Protein AF-A0A0F9UDY0-F1 (afdb_monomer)

Mean p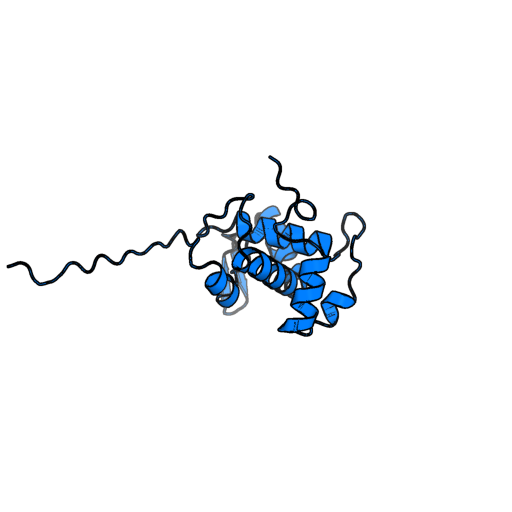redicted aligned error: 10.28 Å

Structure (mmCIF, N/CA/C/O backbone):
data_AF-A0A0F9UDY0-F1
#
_entry.id   AF-A0A0F9UDY0-F1
#
loop_
_atom_site.group_PDB
_atom_site.id
_atom_site.type_symbol
_atom_site.label_atom_id
_atom_site.label_alt_id
_atom_site.label_comp_id
_atom_site.label_asym_id
_atom_site.label_entity_id
_atom_site.label_seq_id
_atom_site.pdbx_PDB_ins_code
_atom_site.Cartn_x
_atom_site.Cartn_y
_atom_site.Cartn_z
_atom_site.occupancy
_atom_site.B_iso_or_equiv
_atom_site.auth_seq_id
_atom_site.auth_comp_id
_atom_site.auth_asym_id
_atom_site.auth_atom_id
_atom_site.pdbx_PDB_model_num
ATOM 1 N N . MET A 1 1 ? 17.383 -2.249 8.274 1.00 51.78 1 MET A N 1
ATOM 2 C CA . MET A 1 1 ? 16.994 -1.155 7.350 1.00 51.78 1 MET A CA 1
ATOM 3 C C . MET A 1 1 ? 18.142 -0.969 6.353 1.00 51.78 1 MET A C 1
ATOM 5 O O . MET A 1 1 ? 19.262 -1.253 6.749 1.00 51.78 1 MET A O 1
ATOM 9 N N . SER A 1 2 ? 17.943 -0.574 5.095 1.00 43.75 2 SER A N 1
ATOM 10 C CA . SER A 1 2 ? 16.796 0.150 4.528 1.00 43.75 2 SER A CA 1
ATOM 11 C C . SER A 1 2 ? 16.151 -0.486 3.294 1.00 43.75 2 SER A C 1
ATOM 13 O O . SER A 1 2 ? 16.818 -0.895 2.352 1.00 43.75 2 SER A O 1
ATOM 15 N N . LEU A 1 3 ? 14.818 -0.462 3.294 1.00 48.56 3 LEU A N 1
ATOM 16 C CA . LEU A 1 3 ? 14.020 -0.343 2.079 1.00 48.56 3 LEU A CA 1
ATOM 17 C C . LEU A 1 3 ? 14.235 1.061 1.496 1.00 48.56 3 LEU A C 1
ATOM 19 O O . LEU A 1 3 ? 14.181 2.015 2.267 1.00 48.56 3 LEU A O 1
ATOM 23 N N . ILE A 1 4 ? 14.465 1.187 0.184 1.00 65.56 4 ILE A N 1
ATOM 24 C CA . ILE A 1 4 ? 14.360 2.458 -0.557 1.00 65.56 4 ILE A CA 1
ATOM 25 C C . ILE A 1 4 ? 13.848 2.195 -1.985 1.00 65.56 4 ILE A C 1
ATOM 27 O O . ILE A 1 4 ? 14.605 2.313 -2.945 1.00 65.56 4 ILE A O 1
ATOM 31 N N . VAL A 1 5 ? 12.556 1.889 -2.149 1.00 59.91 5 VAL A N 1
ATOM 32 C CA . VAL A 1 5 ? 11.869 2.058 -3.446 1.00 59.91 5 VAL A CA 1
ATOM 33 C C . VAL A 1 5 ? 10.745 3.095 -3.272 1.00 59.91 5 VAL A C 1
ATOM 35 O O . VAL A 1 5 ? 9.632 2.813 -2.839 1.00 59.91 5 VAL A O 1
ATOM 38 N N . GLY A 1 6 ? 11.096 4.367 -3.507 1.00 57.72 6 GLY A N 1
ATOM 39 C CA . GLY A 1 6 ? 10.156 5.495 -3.604 1.00 57.72 6 GLY A CA 1
ATOM 40 C C . GLY A 1 6 ? 9.680 6.280 -2.355 1.00 57.72 6 GLY A C 1
ATOM 41 O O . GLY A 1 6 ? 8.815 7.132 -2.517 1.00 57.72 6 GLY A O 1
ATOM 42 N N . GLN A 1 7 ? 10.136 6.171 -1.101 1.00 61.53 7 GLN A N 1
ATOM 43 C CA . GLN A 1 7 ? 11.389 5.645 -0.539 1.00 61.53 7 GLN A CA 1
ATOM 44 C C . GLN A 1 7 ? 11.181 4.723 0.681 1.00 61.53 7 GLN A C 1
ATOM 46 O O . GLN A 1 7 ? 12.154 4.260 1.255 1.00 61.53 7 GLN A O 1
ATOM 51 N N . ASN A 1 8 ? 9.942 4.440 1.085 1.00 75.06 8 ASN A N 1
ATOM 52 C CA . ASN A 1 8 ? 9.608 3.377 2.044 1.00 75.06 8 ASN A CA 1
ATOM 53 C C . ASN A 1 8 ? 8.412 2.599 1.486 1.00 75.06 8 ASN A C 1
ATOM 55 O O . ASN A 1 8 ? 7.323 2.609 2.049 1.00 75.06 8 ASN A O 1
ATOM 59 N N . SER A 1 9 ? 8.610 2.036 0.298 1.00 84.88 9 SER A N 1
ATOM 60 C CA . SER A 1 9 ? 7.625 1.253 -0.438 1.00 84.88 9 SER A CA 1
ATOM 61 C C . SER A 1 9 ? 8.348 0.257 -1.362 1.00 84.88 9 SER A C 1
ATOM 63 O O . SER A 1 9 ? 9.578 0.302 -1.444 1.00 84.88 9 SER A O 1
ATOM 65 N N . TRP A 1 10 ? 7.612 -0.643 -2.017 1.00 88.50 10 TRP A N 1
ATOM 66 C CA . TRP A 1 10 ? 8.107 -1.589 -3.025 1.00 88.50 10 TRP A CA 1
ATOM 67 C C . TRP A 1 10 ? 8.087 -1.040 -4.465 1.00 88.50 10 TRP A C 1
ATOM 69 O O . TRP A 1 10 ? 8.706 -1.649 -5.331 1.00 88.50 10 TRP A O 1
ATOM 79 N N . CYS A 1 11 ? 7.416 0.087 -4.741 1.00 89.94 11 CYS A N 1
ATOM 80 C CA . CYS A 1 11 ? 7.304 0.662 -6.089 1.00 89.94 11 CYS A CA 1
ATOM 81 C C . CYS A 1 11 ? 7.569 2.178 -6.130 1.00 89.94 11 CYS A C 1
ATOM 83 O O . CYS A 1 11 ? 7.555 2.890 -5.125 1.00 89.94 11 CYS A O 1
ATOM 85 N N . THR A 1 12 ? 7.820 2.703 -7.320 1.00 90.38 12 THR A N 1
ATOM 86 C CA . THR A 1 12 ? 7.933 4.138 -7.587 1.00 90.38 12 THR A CA 1
ATOM 87 C C . THR A 1 12 ? 6.577 4.749 -7.952 1.00 90.38 12 THR A C 1
ATOM 89 O O . THR A 1 12 ? 5.623 4.049 -8.291 1.00 90.38 12 THR A O 1
ATOM 92 N N . ILE A 1 13 ? 6.496 6.085 -7.922 1.00 90.81 13 ILE A N 1
ATOM 93 C CA . ILE A 1 13 ? 5.317 6.819 -8.415 1.00 90.81 13 ILE A CA 1
ATOM 94 C C . ILE A 1 13 ? 5.115 6.572 -9.917 1.00 90.81 13 ILE A C 1
ATOM 96 O O . ILE A 1 13 ? 3.980 6.468 -10.357 1.00 90.81 13 ILE A O 1
ATOM 100 N N . LEU A 1 14 ? 6.198 6.434 -10.694 1.00 91.06 14 LEU A N 1
ATOM 101 C CA . LEU A 1 14 ? 6.112 6.176 -12.133 1.00 91.06 14 LEU A CA 1
ATOM 102 C C . LEU A 1 14 ? 5.474 4.811 -12.424 1.00 91.06 14 LEU A C 1
ATOM 104 O O . LEU A 1 14 ? 4.584 4.730 -13.259 1.00 91.06 14 LEU A O 1
ATOM 108 N N . GLU A 1 15 ? 5.874 3.761 -11.703 1.00 91.69 15 GLU A N 1
ATOM 109 C CA . GLU A 1 15 ? 5.270 2.426 -11.839 1.00 91.69 15 GLU A CA 1
ATOM 110 C C . GLU A 1 15 ? 3.791 2.423 -11.419 1.00 91.69 15 GLU A C 1
ATOM 112 O O . GLU A 1 15 ? 2.967 1.809 -12.095 1.00 91.69 15 GLU A O 1
ATOM 117 N N . ALA A 1 16 ? 3.439 3.158 -10.356 1.00 89.62 16 ALA A N 1
ATOM 118 C CA . ALA A 1 16 ? 2.050 3.344 -9.936 1.00 89.62 16 ALA A CA 1
ATOM 119 C C . ALA A 1 16 ? 1.214 4.091 -10.992 1.00 89.62 16 ALA A C 1
ATOM 121 O O . ALA A 1 16 ? 0.121 3.647 -11.336 1.00 89.62 16 ALA A O 1
ATOM 122 N N . ASP A 1 17 ? 1.743 5.186 -11.547 1.00 90.50 17 ASP A N 1
ATOM 123 C CA . ASP A 1 17 ? 1.097 5.970 -12.605 1.00 90.50 17 ASP A CA 1
ATOM 124 C C . ASP A 1 17 ? 0.899 5.135 -13.880 1.00 90.50 17 ASP A C 1
ATOM 126 O O . ASP A 1 17 ? -0.187 5.162 -14.460 1.00 90.50 17 ASP A O 1
ATOM 130 N N . THR A 1 18 ? 1.894 4.341 -14.293 1.00 91.00 18 THR A N 1
ATOM 131 C CA . THR A 1 18 ? 1.772 3.420 -15.435 1.00 91.00 18 THR A CA 1
ATOM 132 C C . THR A 1 18 ? 0.698 2.361 -15.186 1.00 91.00 18 THR A C 1
ATOM 134 O O . THR A 1 18 ? -0.218 2.226 -15.995 1.00 91.00 18 THR A O 1
ATOM 137 N N . TYR A 1 19 ? 0.747 1.658 -14.048 1.00 91.19 19 TYR A N 1
ATOM 138 C CA . TYR A 1 19 ? -0.236 0.624 -13.710 1.00 91.19 19 TYR A CA 1
ATOM 139 C C . TYR A 1 19 ? -1.669 1.173 -13.676 1.00 91.19 19 TYR A C 1
ATOM 141 O O . TYR A 1 19 ? -2.570 0.604 -14.291 1.00 91.19 19 TYR A O 1
ATOM 149 N N . LEU A 1 20 ? -1.883 2.305 -12.999 1.00 89.12 20 LEU A N 1
ATOM 150 C CA . LEU A 1 20 ? -3.212 2.901 -12.849 1.00 89.12 20 LEU A CA 1
ATOM 151 C C . LEU A 1 20 ? -3.745 3.507 -14.152 1.00 89.12 20 LEU A C 1
ATOM 153 O O . LEU A 1 20 ? -4.960 3.519 -14.338 1.00 89.12 20 LEU A O 1
ATOM 157 N N . THR A 1 21 ? -2.870 3.929 -15.072 1.00 87.56 21 THR A N 1
ATOM 158 C CA . THR A 1 21 ? -3.268 4.318 -16.438 1.00 87.56 21 THR A CA 1
ATOM 159 C C . THR A 1 21 ? -3.710 3.099 -17.253 1.00 87.56 21 THR A C 1
ATOM 161 O O . THR A 1 21 ? -4.717 3.157 -17.945 1.00 87.56 21 THR A O 1
ATOM 164 N N . GLU A 1 22 ? -2.97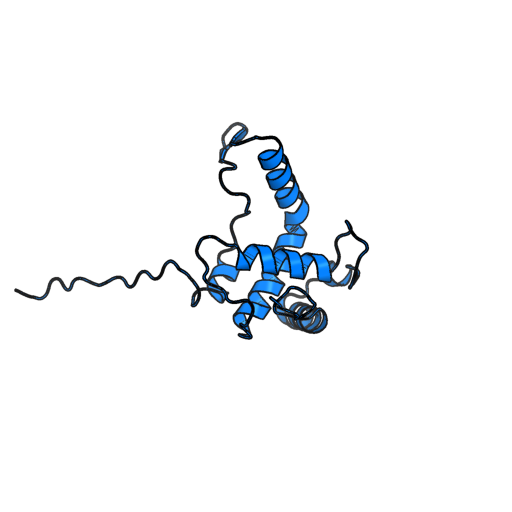0 1.988 -17.183 1.00 84.62 22 GLU A N 1
ATOM 165 C CA . GLU A 1 22 ? -3.177 0.825 -18.061 1.00 84.62 22 GLU A CA 1
ATOM 166 C C . GLU A 1 22 ? -4.227 -0.187 -17.573 1.00 84.62 22 GLU A C 1
ATOM 168 O O . GLU A 1 22 ? -4.652 -1.039 -18.360 1.00 84.62 22 GLU A O 1
ATOM 173 N N . LYS A 1 23 ? -4.575 -0.184 -16.277 1.00 78.62 23 LYS A N 1
ATOM 174 C CA . LYS A 1 23 ? -5.387 -1.250 -15.651 1.00 78.62 23 LYS A CA 1
ATOM 175 C C . LYS A 1 23 ? -6.687 -0.796 -15.001 1.00 78.62 23 LYS A C 1
ATOM 177 O O . LYS A 1 23 ? -7.621 -1.592 -14.980 1.00 78.62 23 LYS A O 1
ATOM 182 N N . ILE A 1 24 ? -6.732 0.417 -14.445 1.00 76.06 24 ILE A N 1
ATOM 183 C CA . ILE A 1 24 ? -7.854 0.878 -13.604 1.00 76.06 24 ILE A CA 1
ATOM 184 C C . ILE A 1 24 ? -8.484 2.179 -14.124 1.00 76.06 24 ILE A C 1
ATOM 186 O O . ILE A 1 24 ? -9.656 2.417 -13.863 1.00 76.06 24 ILE A O 1
ATOM 190 N N . GLU A 1 25 ? -7.736 3.006 -14.864 1.00 77.62 25 GLU A N 1
ATOM 191 C CA . GLU A 1 25 ? -8.169 4.341 -15.316 1.00 77.62 25 GLU A CA 1
ATOM 192 C C . GLU A 1 25 ? -8.579 5.250 -14.134 1.00 77.62 25 GLU A C 1
ATOM 194 O O . GLU A 1 25 ? -9.554 5.996 -14.177 1.00 77.62 25 GLU A O 1
ATOM 199 N N . ALA A 1 26 ? -7.815 5.184 -13.035 1.00 77.31 26 ALA A N 1
ATOM 200 C CA . ALA A 1 26 ? -8.134 5.851 -11.772 1.00 77.31 26 ALA A CA 1
ATOM 201 C C . ALA A 1 26 ? -7.924 7.384 -11.822 1.00 77.31 26 ALA A C 1
ATOM 203 O O . ALA A 1 26 ? -6.961 7.900 -11.259 1.00 77.31 26 ALA A O 1
ATOM 204 N N . GLU A 1 27 ? -8.828 8.135 -12.461 1.00 78.94 27 GLU A N 1
ATOM 205 C CA . GLU A 1 27 ? -8.722 9.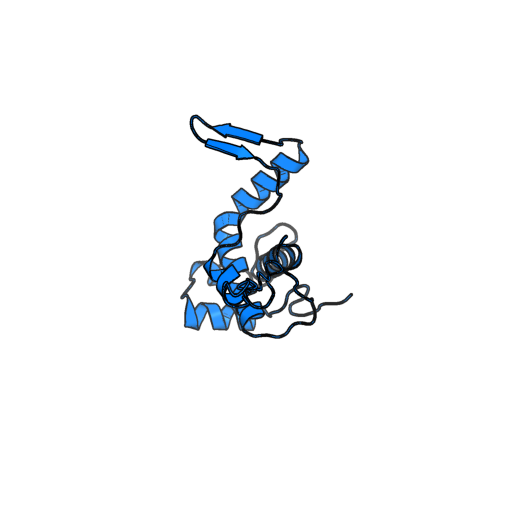598 -12.657 1.00 78.94 27 GLU A CA 1
ATOM 206 C C . GLU A 1 27 ? -8.367 10.379 -11.375 1.00 78.94 27 GLU A C 1
ATOM 208 O O . GLU A 1 27 ? -7.519 11.274 -11.398 1.00 78.94 27 GLU A O 1
ATOM 213 N N . VAL A 1 28 ? -8.960 10.002 -10.235 1.00 81.69 28 VAL A N 1
ATOM 214 C CA . VAL A 1 28 ? -8.748 10.659 -8.930 1.00 81.69 28 VAL A CA 1
ATOM 215 C C . VAL A 1 28 ? -7.282 10.587 -8.479 1.00 81.69 28 VAL A C 1
ATOM 217 O O . VAL A 1 28 ? -6.765 11.550 -7.912 1.00 81.69 28 VAL A O 1
ATOM 220 N N . TRP A 1 29 ? -6.577 9.494 -8.792 1.00 86.69 29 TRP A N 1
ATOM 221 C CA . TRP A 1 29 ? -5.151 9.342 -8.492 1.00 86.69 29 TRP A CA 1
ATOM 222 C C . TRP A 1 29 ? -4.296 10.381 -9.229 1.00 86.69 29 TRP A C 1
ATOM 224 O O . TRP A 1 29 ? -3.350 10.931 -8.664 1.00 86.69 29 TRP A O 1
ATOM 234 N N . PHE A 1 30 ? -4.639 10.702 -10.479 1.00 87.06 30 PHE A N 1
ATOM 235 C CA . PHE A 1 30 ? -3.897 11.674 -11.287 1.00 87.06 30 PHE A CA 1
ATOM 236 C C . PHE A 1 30 ? -4.140 13.130 -10.866 1.00 87.06 30 PHE A C 1
ATOM 238 O O . PHE A 1 30 ? -3.325 13.990 -11.195 1.00 87.06 30 PHE A O 1
ATOM 245 N N . GLY A 1 31 ? -5.186 13.396 -10.077 1.00 84.56 31 GLY A N 1
ATOM 246 C CA . GLY A 1 31 ? -5.396 14.682 -9.407 1.00 84.56 31 GLY A CA 1
ATOM 247 C C . GLY A 1 31 ? -4.478 14.932 -8.200 1.00 84.56 31 GLY A C 1
ATOM 248 O O . GLY A 1 31 ? -4.381 16.069 -7.740 1.00 84.56 31 GLY A O 1
ATOM 249 N N . LEU A 1 32 ? -3.794 13.904 -7.678 1.00 85.44 32 LEU A N 1
ATOM 250 C CA . LEU A 1 32 ? -2.905 14.035 -6.521 1.00 85.44 32 LEU A CA 1
ATOM 251 C C . LEU A 1 32 ? -1.530 14.605 -6.881 1.00 85.44 32 LEU A C 1
ATOM 253 O O . LEU A 1 32 ? -0.917 14.247 -7.891 1.00 85.44 32 LEU A O 1
ATOM 257 N N . THR A 1 33 ? -0.973 15.404 -5.969 1.00 87.75 33 THR A N 1
ATOM 258 C CA . THR A 1 33 ? 0.434 15.811 -6.041 1.00 87.75 33 THR A CA 1
ATOM 259 C C . THR A 1 33 ? 1.356 14.588 -5.880 1.00 87.75 33 THR A C 1
ATOM 261 O O . THR A 1 33 ? 1.092 13.718 -5.041 1.00 87.75 33 THR A O 1
ATOM 264 N N . PRO A 1 34 ? 2.460 14.483 -6.651 1.00 84.44 34 PRO A N 1
ATOM 265 C CA . PRO A 1 34 ? 3.388 13.356 -6.527 1.00 84.44 34 PRO A CA 1
ATOM 266 C C . PRO A 1 34 ? 4.025 13.262 -5.133 1.00 84.44 34 PRO A C 1
ATOM 268 O O . PRO A 1 34 ? 4.076 12.187 -4.537 1.00 84.44 34 PRO A O 1
ATOM 271 N N . VAL A 1 35 ? 4.466 14.406 -4.604 1.00 83.94 35 VAL A N 1
ATOM 272 C CA . VAL A 1 35 ? 5.075 14.573 -3.280 1.00 83.94 35 VAL A CA 1
ATOM 273 C C . VAL A 1 35 ? 4.370 15.745 -2.599 1.00 83.94 35 VAL A C 1
ATOM 275 O O . VAL A 1 35 ? 4.333 16.839 -3.161 1.00 83.94 35 VAL A O 1
ATOM 278 N N . GLY A 1 36 ? 3.781 15.506 -1.427 1.00 70.75 36 GLY A N 1
ATOM 279 C CA . GLY A 1 36 ? 3.057 16.510 -0.637 1.00 70.75 36 GLY A CA 1
ATOM 280 C C . GLY A 1 36 ? 3.873 17.051 0.535 1.00 70.75 36 GLY A C 1
ATOM 281 O O . GLY A 1 36 ? 4.962 16.552 0.834 1.00 70.75 36 GLY A O 1
ATOM 282 N N . THR A 1 37 ? 3.343 18.062 1.227 1.00 73.56 37 THR A N 1
ATOM 283 C CA . THR A 1 37 ? 3.934 18.510 2.497 1.00 73.56 37 THR A CA 1
ATOM 284 C C . THR A 1 37 ? 3.548 17.568 3.654 1.00 73.56 37 THR A C 1
ATOM 286 O O . THR A 1 37 ? 2.593 16.794 3.537 1.00 73.56 37 THR A O 1
ATOM 289 N N . PRO A 1 38 ? 4.285 17.564 4.785 1.00 63.88 38 PRO A N 1
ATOM 290 C CA . PRO A 1 38 ? 3.972 16.689 5.914 1.00 63.88 38 PRO A CA 1
ATOM 291 C C . PRO A 1 38 ? 2.560 16.931 6.468 1.00 63.88 38 PRO A C 1
ATOM 293 O O . PRO A 1 38 ? 2.282 17.982 7.038 1.00 63.88 38 PRO A O 1
ATOM 296 N N . GLY A 1 39 ? 1.687 15.929 6.330 1.00 61.03 39 GLY A N 1
ATOM 297 C CA . GLY A 1 39 ? 0.277 15.993 6.734 1.00 61.03 39 GLY A CA 1
ATOM 298 C C . GLY A 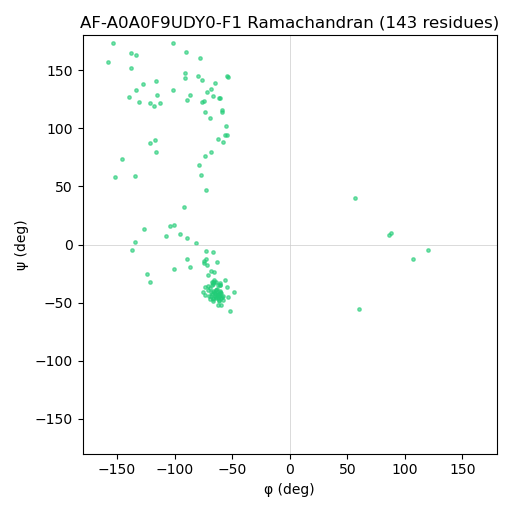1 39 ? -0.714 16.079 5.569 1.00 61.03 39 GLY A C 1
ATOM 299 O O . GLY A 1 39 ? -1.899 15.843 5.784 1.00 61.03 39 GLY A O 1
ATOM 300 N N . GLU A 1 40 ? -0.252 16.340 4.344 1.00 70.31 40 GLU A N 1
ATOM 301 C CA . GLU A 1 40 ? -1.084 16.305 3.137 1.00 70.31 40 GLU A CA 1
ATOM 302 C C . GLU A 1 40 ? -1.086 14.920 2.474 1.00 70.31 40 GLU A C 1
ATOM 304 O O . GLU A 1 40 ? -0.083 14.199 2.468 1.00 70.31 40 GLU A O 1
ATOM 309 N N . THR A 1 41 ? -2.214 14.562 1.859 1.00 80.81 41 THR A N 1
ATOM 310 C CA . THR A 1 41 ? -2.327 13.350 1.039 1.00 80.81 41 THR A CA 1
ATOM 311 C C . THR A 1 41 ? -1.665 13.575 -0.319 1.00 80.81 41 THR A C 1
ATOM 313 O O . THR A 1 41 ? -2.039 14.475 -1.065 1.00 80.81 41 THR A O 1
ATOM 316 N N . SER A 1 42 ? -0.695 12.728 -0.653 1.00 87.19 42 SER A N 1
ATOM 317 C CA . SER A 1 42 ? 0.043 12.721 -1.920 1.00 87.19 42 SER A CA 1
ATOM 318 C C . SER A 1 42 ? 0.236 11.290 -2.414 1.00 87.19 42 SER A C 1
ATOM 320 O O . SER A 1 42 ? 0.109 10.339 -1.635 1.00 87.19 42 SER A O 1
ATOM 322 N N . LYS A 1 43 ? 0.603 11.117 -3.690 1.00 89.81 43 LYS A N 1
ATOM 323 C CA . LYS A 1 43 ? 0.907 9.788 -4.251 1.00 89.81 43 LYS A CA 1
ATOM 324 C C . LYS A 1 43 ? 1.955 9.058 -3.404 1.00 89.81 43 LYS A C 1
ATOM 326 O O . LYS A 1 43 ? 1.765 7.902 -3.034 1.00 89.81 43 LYS A O 1
ATOM 331 N N . GLN A 1 44 ? 3.027 9.756 -3.016 1.00 87.75 44 GLN A N 1
ATOM 332 C CA . GLN A 1 44 ? 4.071 9.192 -2.162 1.00 87.75 44 GLN A CA 1
ATOM 333 C C . GLN A 1 44 ? 3.558 8.772 -0.773 1.00 87.75 44 GLN A C 1
ATOM 335 O O . GLN A 1 44 ? 3.879 7.674 -0.315 1.00 87.75 44 GLN A O 1
ATOM 340 N N . SER A 1 45 ? 2.767 9.609 -0.089 1.00 85.94 45 SER A N 1
ATOM 341 C CA . SER A 1 45 ? 2.290 9.290 1.266 1.00 85.94 45 SER A CA 1
ATOM 342 C C . SER A 1 45 ? 1.310 8.113 1.279 1.00 85.94 45 SER A C 1
ATOM 344 O O . SER A 1 45 ? 1.314 7.332 2.233 1.00 85.94 45 SER A O 1
ATOM 346 N N . LEU A 1 46 ? 0.518 7.942 0.215 1.00 87.44 46 LEU A N 1
ATOM 347 C CA . LEU A 1 46 ? -0.366 6.790 0.034 1.00 87.44 46 LEU A CA 1
ATOM 348 C C . LEU A 1 46 ? 0.419 5.499 -0.228 1.00 87.44 46 LEU A C 1
ATOM 350 O O . LEU A 1 46 ? 0.171 4.514 0.461 1.00 87.44 46 LEU A O 1
ATOM 354 N N . LEU A 1 47 ? 1.413 5.504 -1.127 1.00 90.12 47 LEU A N 1
ATOM 355 C CA . LEU A 1 47 ? 2.260 4.324 -1.388 1.00 90.12 47 LEU A CA 1
ATOM 356 C C . LEU A 1 47 ? 3.021 3.868 -0.134 1.00 90.12 47 LEU A C 1
ATOM 358 O O . LEU A 1 47 ? 3.085 2.673 0.150 1.00 90.12 47 LEU A O 1
ATOM 362 N N . ILE A 1 48 ? 3.544 4.810 0.658 1.00 87.19 48 ILE A N 1
ATOM 363 C CA . ILE A 1 48 ? 4.198 4.511 1.943 1.00 87.19 48 ILE A CA 1
ATOM 364 C C . ILE A 1 48 ? 3.184 3.966 2.965 1.00 87.19 48 ILE A C 1
ATOM 366 O O . ILE A 1 48 ? 3.480 3.020 3.696 1.00 87.19 48 ILE A O 1
ATOM 370 N N . SER A 1 49 ? 1.970 4.523 3.015 1.00 86.19 49 SER A N 1
ATOM 371 C CA . SER A 1 49 ? 0.910 4.033 3.910 1.00 86.19 49 SER A CA 1
ATOM 372 C C . SER A 1 49 ? 0.457 2.619 3.542 1.00 86.19 49 SER A C 1
ATOM 374 O O . SER A 1 49 ? 0.297 1.784 4.432 1.00 86.19 49 SER A O 1
ATOM 376 N N . ALA A 1 50 ? 0.315 2.333 2.246 1.00 88.75 50 ALA A N 1
ATOM 377 C CA . ALA A 1 50 ? -0.008 1.016 1.710 1.00 88.75 50 ALA A CA 1
ATOM 378 C C . ALA A 1 50 ? 1.098 -0.005 2.000 1.00 88.75 50 ALA A C 1
ATOM 380 O O . ALA A 1 50 ? 0.799 -1.093 2.491 1.00 88.75 50 ALA A O 1
ATOM 381 N N . PHE A 1 51 ? 2.367 0.371 1.798 1.00 89.69 51 PHE A N 1
ATOM 382 C CA . PHE A 1 51 ? 3.516 -0.445 2.189 1.00 89.69 51 PHE A CA 1
ATOM 383 C C . PHE A 1 51 ? 3.420 -0.870 3.657 1.00 89.69 51 PHE A C 1
ATOM 385 O O . PHE A 1 51 ? 3.392 -2.063 3.948 1.00 89.69 51 PHE A O 1
ATOM 392 N N . TYR A 1 52 ? 3.314 0.083 4.592 1.00 84.50 52 TYR A N 1
ATOM 393 C CA . TYR A 1 52 ? 3.266 -0.248 6.019 1.00 84.50 52 TYR A CA 1
ATOM 394 C C . TYR A 1 52 ? 2.003 -1.016 6.416 1.00 84.50 52 TYR A C 1
ATOM 396 O O . TYR A 1 52 ? 2.064 -1.839 7.327 1.00 84.50 52 TYR A O 1
ATOM 404 N N . TRP A 1 53 ? 0.869 -0.774 5.754 1.00 85.12 53 TRP A N 1
ATOM 405 C CA . TRP A 1 53 ? -0.370 -1.505 6.016 1.00 85.12 53 TRP A CA 1
ATOM 406 C C . TRP A 1 53 ? -0.257 -2.983 5.628 1.00 85.12 53 TRP A C 1
ATOM 408 O O . TRP A 1 53 ? -0.604 -3.836 6.442 1.00 85.12 53 TRP A O 1
ATOM 418 N N . LEU A 1 54 ? 0.296 -3.287 4.448 1.00 88.19 54 LEU A N 1
ATOM 419 C CA . LEU A 1 54 ? 0.518 -4.660 3.980 1.00 88.19 54 LEU A CA 1
ATOM 420 C C . LEU A 1 54 ? 1.678 -5.349 4.717 1.00 88.19 54 LEU A C 1
ATOM 422 O O . LEU A 1 54 ? 1.553 -6.499 5.130 1.00 88.19 54 LEU A O 1
ATOM 426 N N . TYR A 1 55 ? 2.797 -4.650 4.926 1.00 85.56 55 TYR A N 1
ATOM 427 C CA . TYR A 1 55 ? 3.986 -5.179 5.605 1.00 85.56 55 TYR A CA 1
ATOM 428 C C . TYR A 1 55 ? 3.730 -5.533 7.080 1.00 85.56 55 TYR A C 1
ATOM 430 O O . TYR A 1 55 ? 4.323 -6.472 7.605 1.00 85.56 55 TYR A O 1
ATOM 438 N N . LEU A 1 56 ? 2.832 -4.803 7.751 1.00 82.94 56 LEU A N 1
ATOM 439 C CA . LEU A 1 56 ? 2.429 -5.053 9.141 1.00 82.94 56 LEU A CA 1
ATOM 440 C C . LEU A 1 56 ? 1.078 -5.789 9.244 1.00 82.94 56 LEU A C 1
ATOM 442 O O . LEU A 1 56 ? 0.443 -5.766 10.302 1.00 82.94 56 LEU A O 1
ATOM 446 N N . ALA A 1 57 ? 0.600 -6.406 8.161 1.00 82.88 57 ALA A N 1
ATOM 447 C CA . ALA A 1 57 ? -0.678 -7.107 8.145 1.00 82.88 57 ALA A CA 1
ATOM 448 C C . ALA A 1 57 ? -0.591 -8.460 8.884 1.00 82.88 57 ALA A C 1
ATOM 450 O O . ALA A 1 57 ? 0.210 -9.322 8.507 1.00 82.88 57 ALA A O 1
ATOM 451 N N . PRO A 1 58 ? -1.433 -8.718 9.902 1.00 75.38 58 PRO A N 1
ATOM 452 C CA . PRO A 1 58 ? -1.456 -10.001 10.585 1.00 75.38 58 PRO A CA 1
ATOM 453 C C . PRO A 1 58 ? -2.020 -11.070 9.642 1.00 75.38 58 PRO A C 1
ATOM 455 O O . PRO A 1 58 ? -3.215 -11.091 9.354 1.00 75.38 58 PRO A O 1
ATOM 458 N N . GLY A 1 59 ? -1.150 -11.966 9.177 1.00 78.69 59 GLY A N 1
ATOM 459 C CA . GLY A 1 59 ? -1.493 -13.010 8.208 1.00 78.69 59 GLY A CA 1
ATOM 460 C C . GLY A 1 59 ? -0.696 -12.952 6.904 1.00 78.69 59 GLY A C 1
ATOM 461 O O . GLY A 1 59 ? -0.830 -13.873 6.105 1.00 78.69 59 GLY A O 1
ATOM 462 N N . LEU A 1 60 ? 0.157 -11.942 6.702 1.00 84.94 60 LEU A N 1
ATOM 463 C CA . LEU A 1 60 ? 1.104 -11.866 5.585 1.00 84.94 60 LEU A CA 1
ATOM 464 C C . LEU A 1 60 ? 2.551 -11.894 6.097 1.00 84.94 60 LEU A C 1
ATOM 466 O O . LEU A 1 60 ? 2.865 -11.280 7.114 1.00 84.94 60 LEU A O 1
ATOM 470 N N . ASN A 1 61 ? 3.436 -12.597 5.389 1.00 87.44 61 ASN A N 1
ATOM 471 C CA . ASN A 1 61 ? 4.876 -12.626 5.656 1.00 87.44 61 ASN A CA 1
ATOM 472 C C . ASN A 1 61 ? 5.637 -12.022 4.469 1.00 87.44 61 ASN A C 1
ATOM 474 O O . ASN A 1 61 ? 6.139 -12.735 3.600 1.00 87.44 61 ASN A O 1
ATOM 478 N N . LEU A 1 62 ? 5.675 -10.691 4.418 1.00 87.19 62 LEU A N 1
ATOM 479 C CA . LEU A 1 62 ? 6.325 -9.929 3.354 1.00 87.19 62 LEU A CA 1
ATOM 480 C C . LEU A 1 62 ? 7.692 -9.422 3.824 1.00 87.19 62 LEU A C 1
ATOM 482 O O . LEU A 1 62 ? 7.806 -8.830 4.893 1.00 87.19 62 LEU A O 1
ATOM 486 N N . SER A 1 63 ? 8.728 -9.602 3.005 1.00 86.25 63 SER A N 1
ATOM 487 C CA . SER A 1 63 ? 10.035 -8.971 3.217 1.00 86.25 63 SER A CA 1
ATOM 488 C C . SER A 1 63 ? 10.096 -7.612 2.500 1.00 86.25 63 SER A C 1
ATOM 490 O O . SER A 1 63 ? 9.605 -7.487 1.374 1.00 86.25 63 SER A O 1
ATOM 492 N N . PRO A 1 64 ? 10.763 -6.590 3.074 1.00 81.69 64 PRO A N 1
ATOM 493 C CA . PRO A 1 64 ? 11.025 -5.338 2.365 1.00 81.69 64 PRO A CA 1
ATOM 494 C C . PRO A 1 64 ? 11.925 -5.525 1.129 1.00 81.69 64 PRO A C 1
ATOM 496 O O . PRO A 1 64 ? 12.005 -4.638 0.295 1.00 81.69 64 PRO A O 1
ATOM 499 N N . THR A 1 65 ? 12.617 -6.657 0.979 1.00 82.62 65 THR A N 1
ATOM 500 C CA . THR A 1 65 ? 13.502 -6.911 -0.174 1.00 82.62 65 THR A CA 1
ATOM 501 C C . THR A 1 65 ? 12.800 -7.572 -1.363 1.00 82.62 65 THR A C 1
ATOM 503 O O . THR A 1 65 ? 13.483 -7.996 -2.292 1.00 82.62 65 THR A O 1
ATOM 506 N N . LEU A 1 66 ? 11.477 -7.747 -1.316 1.00 85.31 66 LEU A N 1
ATOM 507 C CA . LEU A 1 66 ? 10.723 -8.394 -2.390 1.00 85.31 66 LEU A CA 1
ATOM 508 C C . LEU A 1 66 ? 10.540 -7.447 -3.581 1.00 85.31 66 LEU A C 1
ATOM 510 O O . LEU A 1 66 ? 10.316 -6.251 -3.410 1.00 85.31 66 LEU A O 1
ATOM 514 N N . THR A 1 67 ? 10.633 -8.008 -4.784 1.00 83.44 67 THR A N 1
ATOM 515 C CA . THR A 1 67 ? 10.543 -7.287 -6.067 1.00 83.44 67 THR A CA 1
ATOM 516 C C . THR A 1 67 ? 9.491 -7.899 -6.995 1.00 83.44 67 THR A C 1
ATOM 518 O O . THR A 1 67 ? 9.490 -7.641 -8.196 1.00 83.44 67 THR A O 1
ATOM 521 N N . ASP A 1 68 ? 8.635 -8.774 -6.466 1.00 89.25 68 ASP A N 1
ATOM 522 C CA . ASP A 1 68 ? 7.659 -9.518 -7.253 1.00 89.25 68 ASP A CA 1
ATOM 523 C C . ASP A 1 68 ? 6.537 -8.594 -7.736 1.00 89.25 68 ASP A C 1
ATOM 525 O O . ASP A 1 68 ? 5.941 -7.860 -6.947 1.00 89.25 68 ASP A O 1
ATOM 529 N N . ILE A 1 69 ? 6.203 -8.658 -9.028 1.00 88.56 69 ILE A N 1
ATOM 530 C CA . ILE A 1 69 ? 5.224 -7.750 -9.652 1.00 88.56 69 ILE A CA 1
ATOM 531 C C . ILE A 1 69 ? 3.852 -7.775 -8.958 1.00 88.56 69 ILE A C 1
ATOM 533 O O . ILE A 1 69 ? 3.181 -6.751 -8.875 1.00 88.56 69 ILE A O 1
ATOM 537 N N . ASN A 1 70 ? 3.463 -8.915 -8.380 1.00 90.00 70 ASN A N 1
ATOM 538 C CA . ASN A 1 70 ? 2.229 -9.039 -7.603 1.00 90.00 70 ASN A CA 1
ATOM 539 C C . ASN A 1 70 ? 2.250 -8.197 -6.317 1.00 90.00 70 ASN A C 1
ATOM 541 O O . ASN A 1 70 ? 1.205 -7.695 -5.922 1.00 90.00 70 ASN A O 1
ATOM 545 N N . ILE A 1 71 ? 3.413 -8.010 -5.685 1.00 90.75 71 ILE A N 1
ATOM 546 C CA . ILE A 1 71 ? 3.573 -7.158 -4.496 1.00 90.75 71 ILE A CA 1
ATOM 547 C C . ILE A 1 71 ? 3.541 -5.683 -4.887 1.00 90.75 71 ILE A C 1
ATOM 549 O O . ILE A 1 71 ? 2.889 -4.894 -4.205 1.00 90.75 71 ILE A O 1
ATOM 553 N N . LEU A 1 72 ? 4.188 -5.315 -5.998 1.00 91.62 72 LEU A N 1
ATOM 554 C CA . LEU A 1 72 ? 4.122 -3.952 -6.531 1.00 91.62 72 LEU A CA 1
ATOM 555 C C . LEU A 1 72 ? 2.667 -3.583 -6.858 1.00 91.62 72 LEU A C 1
ATOM 557 O O . LEU A 1 72 ? 2.157 -2.592 -6.339 1.00 91.62 72 LEU A O 1
ATOM 561 N N . ASN A 1 73 ? 1.970 -4.426 -7.627 1.00 92.62 73 ASN A N 1
ATOM 562 C CA . ASN A 1 73 ? 0.562 -4.227 -7.975 1.00 92.62 73 ASN A CA 1
ATOM 563 C C . ASN A 1 73 ? -0.330 -4.186 -6.724 1.00 92.62 73 ASN A C 1
ATOM 565 O O . ASN A 1 73 ? -1.119 -3.258 -6.574 1.00 92.62 73 ASN A O 1
ATOM 569 N N . ALA A 1 74 ? -0.157 -5.121 -5.783 1.00 92.44 74 ALA A N 1
ATOM 570 C CA . ALA A 1 74 ? -0.909 -5.136 -4.529 1.00 92.44 74 ALA A CA 1
ATOM 571 C C . ALA A 1 74 ? -0.692 -3.868 -3.688 1.00 92.44 74 ALA A C 1
ATOM 573 O O . ALA A 1 74 ? -1.631 -3.402 -3.048 1.00 92.44 74 ALA A O 1
ATOM 574 N N . GLN A 1 75 ? 0.512 -3.282 -3.696 1.00 93.69 75 GLN A N 1
ATOM 575 C CA . GLN A 1 75 ? 0.768 -2.005 -3.029 1.00 93.69 75 GLN A CA 1
ATOM 576 C C . GLN A 1 75 ? 0.056 -0.839 -3.727 1.00 93.69 75 GLN A C 1
ATOM 578 O O . GLN A 1 75 ? -0.470 0.037 -3.045 1.00 93.69 75 GLN A O 1
ATOM 583 N N . ILE A 1 76 ? 0.036 -0.814 -5.062 1.00 93.62 76 ILE A N 1
ATOM 584 C CA . ILE A 1 76 ? -0.621 0.240 -5.850 1.00 93.62 76 ILE A CA 1
ATOM 585 C C . ILE A 1 76 ? -2.144 0.188 -5.639 1.00 93.62 76 ILE A C 1
ATOM 587 O O . ILE A 1 76 ? -2.760 1.196 -5.299 1.00 93.62 76 ILE A O 1
ATOM 591 N N . GLU A 1 77 ? -2.727 -1.007 -5.725 1.00 92.25 77 GLU A N 1
ATOM 592 C CA . GLU A 1 77 ? -4.132 -1.300 -5.411 1.00 92.25 77 GLU A CA 1
ATOM 593 C C . GLU A 1 77 ? -4.490 -0.927 -3.962 1.00 92.25 77 GLU A C 1
ATOM 595 O O . GLU A 1 77 ? -5.507 -0.285 -3.697 1.00 92.25 77 GLU A O 1
ATOM 600 N N . ALA A 1 78 ? -3.621 -1.268 -3.004 1.00 90.00 78 ALA A N 1
ATOM 601 C CA . ALA A 1 78 ? -3.798 -0.897 -1.603 1.00 90.00 78 ALA A CA 1
ATOM 602 C C . ALA A 1 78 ? -3.694 0.618 -1.383 1.00 90.00 78 ALA A C 1
ATOM 604 O O . ALA A 1 78 ? -4.403 1.149 -0.535 1.00 90.00 78 ALA A O 1
ATOM 605 N N . ALA A 1 79 ? -2.850 1.329 -2.134 1.00 90.75 79 ALA A N 1
ATOM 606 C CA . ALA A 1 79 ? -2.743 2.784 -2.061 1.00 90.75 79 ALA A CA 1
ATOM 607 C C . ALA A 1 79 ? -3.998 3.478 -2.609 1.00 90.75 79 ALA A C 1
ATOM 609 O O . ALA A 1 79 ? -4.436 4.467 -2.021 1.00 90.75 79 ALA A O 1
ATOM 610 N N . LEU A 1 80 ? -4.602 2.935 -3.671 1.00 89.81 80 LEU A N 1
ATOM 611 C CA . LEU A 1 80 ? -5.878 3.410 -4.206 1.00 89.81 80 LEU A CA 1
ATOM 612 C C . LEU A 1 80 ? -7.025 3.160 -3.212 1.00 89.81 80 LEU A C 1
ATOM 614 O O . LEU A 1 80 ? -7.737 4.092 -2.850 1.00 89.81 80 LEU A O 1
ATOM 618 N N . PHE A 1 81 ? -7.137 1.946 -2.668 1.00 88.56 81 PHE A N 1
ATOM 619 C CA . PHE A 1 81 ? -8.131 1.628 -1.636 1.00 88.56 81 PHE A CA 1
ATOM 620 C C . PHE A 1 81 ? -7.969 2.501 -0.375 1.00 88.56 81 PHE A C 1
ATOM 622 O O . PHE A 1 81 ? -8.942 3.015 0.177 1.00 88.56 81 PHE A O 1
ATOM 629 N N . LEU A 1 82 ? -6.728 2.729 0.071 1.00 85.38 82 LEU A N 1
ATOM 630 C CA . LEU A 1 82 ? -6.448 3.620 1.198 1.00 85.38 82 LEU A CA 1
ATOM 631 C C . LEU A 1 82 ? -6.734 5.093 0.898 1.00 85.38 82 LEU A C 1
ATOM 633 O O . LEU A 1 82 ? -6.947 5.833 1.851 1.00 85.38 82 LEU A O 1
ATOM 637 N N . MET A 1 83 ? -6.747 5.531 -0.363 1.00 86.12 83 MET A N 1
ATOM 638 C CA . MET A 1 83 ? -7.158 6.887 -0.744 1.00 86.12 83 MET A CA 1
ATOM 639 C C . MET A 1 83 ? -8.661 7.086 -0.509 1.00 86.12 83 MET A C 1
ATOM 641 O O . MET A 1 83 ? -9.062 8.095 0.065 1.00 86.12 83 MET A O 1
ATOM 645 N N . GLU A 1 84 ? -9.475 6.102 -0.895 1.00 81.00 84 GLU A N 1
ATOM 646 C CA . GLU A 1 84 ? -10.935 6.121 -0.729 1.00 81.00 84 GLU A CA 1
ATOM 647 C C . GLU A 1 84 ? -11.353 5.974 0.745 1.00 81.00 84 GLU A C 1
ATOM 649 O O . GLU A 1 84 ? -12.289 6.632 1.200 1.00 81.00 84 GLU A O 1
ATOM 654 N N . HIS A 1 85 ? -10.610 5.177 1.522 1.00 76.56 85 HIS A N 1
ATOM 655 C CA . HIS A 1 85 ? -10.893 4.892 2.935 1.00 76.56 85 HIS A CA 1
ATOM 656 C C . HIS A 1 85 ? -9.978 5.636 3.937 1.00 76.56 85 HIS A C 1
ATOM 658 O O . HIS A 1 85 ? -9.926 5.285 5.120 1.00 76.56 85 HIS A O 1
ATOM 664 N N . TYR A 1 86 ? -9.251 6.678 3.506 1.00 68.94 86 TYR A N 1
ATOM 665 C CA . TYR A 1 86 ? -8.227 7.339 4.335 1.00 68.94 86 TYR A CA 1
ATOM 666 C C . TYR A 1 86 ? -8.792 7.945 5.628 1.00 68.94 86 TYR A C 1
ATOM 668 O O . TYR A 1 86 ? -8.193 7.829 6.701 1.00 68.94 86 TYR A O 1
ATOM 676 N N . THR A 1 87 ? -9.963 8.579 5.531 1.00 69.12 87 THR A N 1
ATOM 677 C CA . THR A 1 87 ? -10.674 9.176 6.670 1.00 69.12 87 THR A CA 1
ATOM 678 C C . THR A 1 87 ? -11.040 8.112 7.698 1.00 69.12 87 THR A C 1
ATOM 680 O O . THR A 1 87 ? -10.686 8.249 8.866 1.00 69.12 87 THR A O 1
ATOM 683 N N . GLU A 1 88 ? -11.635 7.003 7.253 1.00 69.81 88 GLU A N 1
ATOM 684 C CA . GLU A 1 88 ? -12.041 5.886 8.111 1.00 69.81 88 GLU A CA 1
ATOM 685 C C . GLU A 1 88 ? -10.836 5.256 8.835 1.00 69.81 88 GLU A C 1
ATOM 687 O O . GLU A 1 88 ? -10.901 4.953 10.029 1.00 69.81 88 GLU A O 1
ATOM 692 N N . LEU A 1 89 ? -9.695 5.108 8.148 1.00 70.12 89 LEU A N 1
ATOM 693 C CA . LEU A 1 89 ? -8.465 4.595 8.757 1.00 70.12 89 LEU A CA 1
ATOM 694 C C . LEU A 1 89 ? -7.972 5.512 9.887 1.00 70.12 89 LEU A C 1
ATOM 696 O O . LEU A 1 89 ? -7.555 5.030 10.943 1.00 70.12 89 LEU A O 1
ATOM 700 N N . ASN A 1 90 ? -8.010 6.827 9.671 1.00 69.19 90 ASN A N 1
ATOM 701 C CA . ASN A 1 90 ? -7.566 7.809 10.656 1.00 69.19 90 ASN A CA 1
ATOM 702 C C . ASN A 1 90 ? -8.550 7.950 11.824 1.00 69.19 90 ASN A C 1
ATOM 704 O O . ASN A 1 90 ? -8.105 8.053 12.965 1.00 69.19 90 ASN A O 1
ATOM 708 N N . GLU A 1 91 ? -9.858 7.867 11.576 1.00 71.50 91 GLU A N 1
ATOM 709 C CA . GLU A 1 91 ? -10.888 7.818 12.620 1.00 71.50 91 GLU A CA 1
ATOM 710 C C . GLU A 1 91 ? -10.725 6.577 13.506 1.00 71.50 91 GLU A C 1
ATOM 712 O O . GLU A 1 91 ? -10.657 6.707 14.728 1.00 71.50 91 GLU A O 1
ATOM 717 N N . ARG A 1 92 ? -10.547 5.384 12.915 1.00 70.50 92 ARG A N 1
ATOM 718 C CA . ARG A 1 92 ? -10.258 4.139 13.655 1.00 70.50 92 ARG A CA 1
ATOM 719 C C . ARG A 1 92 ? -8.973 4.252 14.481 1.00 70.50 92 ARG A C 1
ATOM 721 O O . ARG A 1 92 ? -8.964 3.890 15.657 1.00 70.50 92 ARG A O 1
ATOM 728 N N . ARG A 1 93 ? -7.891 4.789 13.902 1.00 69.81 93 ARG A N 1
ATOM 729 C CA . ARG A 1 93 ? -6.619 5.033 14.613 1.00 69.81 93 ARG A CA 1
ATOM 730 C C . ARG A 1 93 ? -6.786 6.014 15.776 1.00 69.81 93 ARG A C 1
ATOM 732 O O . ARG A 1 93 ? -6.269 5.750 16.859 1.00 69.81 93 ARG A O 1
ATOM 739 N N . GLY A 1 94 ? -7.519 7.108 15.571 1.00 69.12 94 GLY A N 1
ATOM 740 C CA . GLY A 1 94 ? -7.813 8.105 16.600 1.00 69.12 94 GLY A CA 1
ATOM 741 C C . GLY A 1 94 ? -8.673 7.545 17.734 1.00 69.12 94 GLY A C 1
ATOM 742 O O . GLY A 1 94 ? -8.357 7.765 18.901 1.00 69.12 94 GLY A O 1
ATOM 743 N N . ALA A 1 95 ? -9.702 6.762 17.402 1.00 73.00 95 ALA A N 1
ATOM 744 C CA . ALA A 1 95 ? -10.568 6.084 18.363 1.00 73.00 95 ALA A CA 1
ATOM 745 C C . ALA A 1 95 ? -9.796 5.066 19.223 1.00 73.00 95 ALA A C 1
ATOM 747 O O . ALA A 1 95 ? -9.931 5.057 20.443 1.00 73.00 95 ALA A O 1
ATOM 748 N N . ILE A 1 96 ? -8.915 4.264 18.619 1.00 70.62 96 ILE A N 1
ATOM 749 C CA . ILE A 1 96 ? -8.055 3.337 19.373 1.00 70.62 96 ILE A CA 1
ATOM 750 C C . ILE A 1 96 ? -7.068 4.108 20.260 1.00 70.62 96 ILE A C 1
ATOM 752 O O . ILE A 1 96 ? -6.866 3.740 21.417 1.00 70.62 96 ILE A O 1
ATOM 756 N N . HIS A 1 97 ? -6.484 5.205 19.764 1.00 73.25 97 HIS A N 1
ATOM 757 C CA . HIS A 1 97 ? -5.565 6.035 20.549 1.00 73.25 97 HIS A CA 1
ATOM 758 C C . HIS A 1 97 ? -6.247 6.731 21.741 1.00 73.25 97 HIS A C 1
ATOM 760 O O . HIS A 1 97 ? -5.613 6.912 22.778 1.00 73.25 97 HIS A O 1
ATOM 766 N N . SER A 1 98 ? -7.538 7.068 21.638 1.00 76.44 98 SER A N 1
ATOM 767 C CA . SER A 1 98 ? -8.337 7.588 22.758 1.00 76.44 98 SER A CA 1
ATOM 768 C C . SER A 1 98 ? -8.874 6.502 23.705 1.00 76.44 98 SER A C 1
ATOM 770 O O . SER A 1 98 ? -9.535 6.826 24.691 1.00 76.44 98 SER A O 1
ATOM 772 N N . GLY A 1 99 ? -8.562 5.224 23.453 1.00 72.38 99 GLY A N 1
ATOM 773 C CA . GLY A 1 99 ? -8.950 4.088 24.293 1.00 72.38 99 GLY A CA 1
ATOM 774 C C . GLY A 1 99 ? -10.313 3.471 23.959 1.00 72.38 99 GLY A C 1
ATOM 775 O O . GLY A 1 99 ? -10.797 2.631 24.719 1.00 72.38 99 GLY A O 1
ATOM 776 N N . LEU A 1 100 ? -10.937 3.850 22.840 1.00 72.94 100 LEU A N 1
ATOM 777 C CA . LEU A 1 100 ? -12.184 3.249 22.371 1.00 72.94 100 LEU A CA 1
ATOM 778 C C . LEU A 1 100 ? -11.907 1.845 21.804 1.00 72.94 100 LEU A C 1
ATOM 780 O O . LEU A 1 100 ? -11.239 1.692 20.783 1.00 72.94 100 LEU A O 1
ATOM 784 N N . THR A 1 101 ? -12.426 0.810 22.465 1.00 67.62 101 THR A N 1
ATOM 785 C CA . THR A 1 101 ? -12.190 -0.603 22.100 1.00 67.62 101 THR A CA 1
ATOM 786 C C . THR A 1 101 ? -13.340 -1.243 21.326 1.00 67.62 101 THR A C 1
ATOM 788 O O . THR A 1 101 ? -13.131 -2.228 20.619 1.00 67.62 101 THR A O 1
ATOM 791 N N . ALA A 1 102 ? -14.547 -0.687 21.421 1.00 69.69 102 ALA A N 1
ATOM 792 C CA . ALA A 1 102 ? -15.706 -1.062 20.619 1.00 69.69 102 ALA A CA 1
ATOM 793 C C . ALA A 1 102 ? -16.716 0.091 20.574 1.00 69.69 102 ALA A C 1
ATOM 795 O O . ALA A 1 102 ? -16.754 0.925 21.483 1.00 69.69 102 ALA A O 1
ATOM 796 N N . PHE A 1 103 ? -17.567 0.107 19.552 1.00 66.94 103 PHE A N 1
ATOM 797 C CA . PHE A 1 103 ? -18.771 0.934 19.523 1.00 66.94 103 PHE A CA 1
ATOM 798 C C . PHE A 1 103 ? -19.951 0.145 18.944 1.00 66.94 103 PHE A C 1
ATOM 800 O O . PHE A 1 103 ? -19.782 -0.779 18.147 1.00 66.94 103 PHE A O 1
ATOM 807 N N . THR A 1 104 ? -21.164 0.506 19.359 1.00 59.25 104 THR A N 1
ATOM 808 C CA . THR A 1 104 ? -22.401 -0.137 18.899 1.00 59.25 104 THR A CA 1
ATOM 809 C C . THR A 1 104 ? -23.294 0.905 18.248 1.00 59.25 104 THR A C 1
ATOM 811 O O . THR A 1 104 ? -23.673 1.888 18.883 1.00 59.25 104 THR A O 1
ATOM 814 N N . LEU A 1 105 ? -23.651 0.690 16.984 1.00 61.72 105 LEU A N 1
ATOM 815 C CA . LEU A 1 105 ? -24.456 1.618 16.196 1.00 61.72 105 LEU A CA 1
ATOM 816 C C . LEU A 1 105 ? -25.727 0.904 15.717 1.00 61.72 105 LEU A C 1
ATOM 818 O O . LEU A 1 105 ? -25.768 0.319 14.635 1.00 61.72 105 LEU A O 1
ATOM 822 N N . SER A 1 106 ? -26.760 0.941 16.570 1.00 55.00 106 SER A N 1
ATOM 823 C CA . SER A 1 106 ? -28.120 0.383 16.401 1.00 55.00 106 SER A CA 1
ATOM 824 C C . SER A 1 106 ? -28.223 -1.139 16.182 1.00 55.00 106 SER A C 1
ATOM 826 O O . SER A 1 106 ? -28.912 -1.821 16.935 1.00 55.00 106 SER A O 1
ATOM 828 N N . GLN A 1 107 ? -27.541 -1.679 15.170 1.00 52.50 107 GLN A N 1
ATOM 829 C CA . GLN A 1 107 ? -27.558 -3.097 14.777 1.00 52.50 107 GLN A CA 1
ATOM 830 C C . GLN A 1 107 ? -26.166 -3.660 14.441 1.00 52.50 107 GLN A C 1
ATOM 832 O O . GLN A 1 107 ? -26.040 -4.854 14.184 1.00 52.50 107 GLN A O 1
ATOM 837 N N . LYS A 1 108 ? -25.117 -2.825 14.435 1.00 48.25 108 LYS A N 1
ATOM 838 C CA . LYS A 1 108 ? -23.725 -3.264 14.273 1.00 48.25 108 LYS A CA 1
ATOM 839 C C . LYS A 1 108 ? -22.949 -3.018 15.561 1.00 48.25 108 LYS A C 1
ATOM 841 O O . LYS A 1 108 ? -22.864 -1.880 16.016 1.00 48.25 108 LYS A O 1
ATOM 846 N N . GLU A 1 109 ? -22.387 -4.080 16.125 1.00 56.91 109 GLU A N 1
ATOM 847 C CA . GLU A 1 109 ? -21.269 -3.994 17.063 1.00 56.91 109 GLU A CA 1
ATOM 848 C C . GLU A 1 109 ? -19.981 -4.044 16.240 1.00 56.91 109 GLU A C 1
ATOM 850 O O . GLU A 1 109 ? -19.775 -4.980 15.466 1.00 56.91 109 GLU A O 1
ATOM 855 N N . GLU A 1 110 ? -19.127 -3.038 16.393 1.00 58.28 110 GLU A N 1
ATOM 856 C CA . GLU A 1 110 ? -17.806 -3.020 15.784 1.00 58.28 110 GLU A CA 1
ATOM 857 C C . GLU A 1 110 ? -16.743 -2.968 16.877 1.00 58.28 110 GLU A C 1
ATOM 859 O O . GLU A 1 110 ? -16.684 -2.037 17.685 1.00 58.28 110 GLU A O 1
ATOM 864 N N . ARG A 1 111 ? -15.898 -4.000 16.903 1.00 62.56 111 ARG A N 1
ATOM 865 C CA . ARG A 1 111 ? -14.733 -4.065 17.779 1.00 62.56 111 ARG A CA 1
ATOM 866 C C . ARG A 1 111 ? -13.575 -3.370 17.080 1.00 62.56 111 ARG A C 1
ATOM 868 O O . ARG A 1 111 ? -13.237 -3.693 15.946 1.00 62.56 111 ARG A O 1
ATOM 875 N N . LEU A 1 112 ? -12.943 -2.446 17.787 1.00 62.25 112 LEU A N 1
ATOM 876 C CA . LEU A 1 112 ? -11.722 -1.764 17.368 1.00 62.25 112 LEU A CA 1
ATOM 877 C C . LEU A 1 112 ? -10.483 -2.514 17.892 1.00 62.25 112 LEU A C 1
ATOM 879 O O . LEU A 1 112 ? -9.455 -1.920 18.201 1.00 62.25 112 LEU A O 1
ATOM 883 N N . ASP A 1 113 ? -10.580 -3.845 17.998 1.00 53.56 113 ASP A N 1
ATOM 884 C CA . ASP A 1 113 ? -9.509 -4.721 18.483 1.00 53.56 113 ASP A CA 1
ATOM 885 C C . ASP A 1 113 ? -8.357 -4.885 17.472 1.00 53.56 113 ASP A C 1
ATOM 887 O O . ASP A 1 113 ? -7.308 -5.444 17.803 1.00 53.56 113 ASP A O 1
ATOM 891 N N . LYS A 1 114 ? -8.509 -4.334 16.259 1.00 53.47 114 LYS A N 1
ATOM 892 C CA . LYS A 1 114 ? -7.460 -4.217 15.241 1.00 53.47 114 LYS A CA 1
ATOM 893 C C . LYS A 1 114 ? -7.434 -2.810 14.642 1.00 53.47 114 LYS A C 1
ATOM 895 O O . LYS A 1 114 ? -8.444 -2.286 14.191 1.00 53.47 114 LYS A O 1
ATOM 900 N N . VAL A 1 115 ? -6.229 -2.242 14.550 1.00 51.38 115 VAL A N 1
ATOM 901 C CA . VAL A 1 115 ? -5.927 -0.906 13.982 1.00 51.38 115 VAL A CA 1
ATOM 902 C C . VAL A 1 115 ? -6.179 -0.816 12.465 1.00 51.38 115 VAL A C 1
ATOM 904 O O . VAL A 1 115 ? -6.050 0.248 11.862 1.00 51.38 115 VAL A O 1
ATOM 907 N N . GLN A 1 116 ? -6.492 -1.937 11.820 1.00 60.28 116 GLN A N 1
ATOM 908 C CA . GLN A 1 116 ? 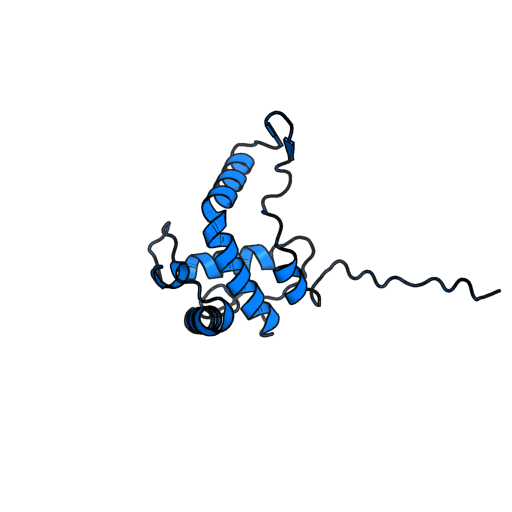-6.454 -2.089 10.373 1.00 60.28 116 GLN A CA 1
ATOM 909 C C . GLN A 1 116 ? -7.853 -2.343 9.817 1.00 60.28 116 GLN A C 1
ATOM 911 O O . GLN A 1 116 ? -8.539 -3.274 10.239 1.00 60.28 116 GLN A O 1
ATOM 916 N N . ILE A 1 117 ? -8.225 -1.549 8.811 1.00 70.75 117 ILE A N 1
ATOM 917 C CA . ILE A 1 117 ? -9.286 -1.900 7.862 1.00 70.75 117 ILE A CA 1
ATOM 918 C C . ILE A 1 117 ? -8.943 -3.277 7.264 1.00 70.75 117 ILE A C 1
ATOM 920 O O . ILE A 1 117 ? -7.762 -3.591 7.071 1.00 70.75 117 ILE A O 1
ATOM 924 N N . LYS A 1 118 ? -9.951 -4.119 6.997 1.00 78.19 118 LYS A N 1
ATOM 925 C CA . LYS A 1 118 ? -9.732 -5.419 6.346 1.00 78.19 118 LYS A CA 1
ATOM 926 C C . LYS A 1 118 ? -9.109 -5.181 4.966 1.00 78.19 118 LYS A C 1
ATOM 928 O O . LYS A 1 118 ? -9.689 -4.459 4.162 1.00 78.19 118 LYS A O 1
ATOM 933 N N . ILE A 1 119 ? -7.975 -5.822 4.678 1.00 83.38 119 ILE A N 1
ATOM 934 C CA . ILE A 1 119 ? -7.403 -5.830 3.325 1.00 83.38 119 ILE A CA 1
ATOM 935 C C . ILE A 1 119 ? -8.416 -6.505 2.377 1.00 83.38 119 ILE A C 1
ATOM 937 O O . ILE A 1 119 ? -8.859 -7.622 2.676 1.00 83.38 119 ILE A O 1
ATOM 941 N N . PRO A 1 120 ? -8.809 -5.855 1.266 1.00 85.69 120 PRO A N 1
ATOM 942 C CA . PRO A 1 120 ? -9.707 -6.437 0.278 1.00 85.69 120 PRO A CA 1
ATOM 943 C C . PRO A 1 120 ? -9.233 -7.786 -0.269 1.00 85.69 120 PRO A C 1
ATOM 945 O O . PRO A 1 120 ? -8.041 -8.015 -0.485 1.00 85.69 120 PRO A O 1
ATOM 948 N N . ASP A 1 121 ? -10.186 -8.676 -0.553 1.00 84.94 121 ASP A N 1
ATOM 949 C CA . ASP A 1 121 ? -9.884 -10.059 -0.941 1.00 84.94 121 ASP A CA 1
ATOM 950 C C . ASP A 1 121 ? -9.147 -10.160 -2.294 1.00 84.94 121 ASP A C 1
ATOM 952 O O . ASP A 1 121 ? -8.397 -11.110 -2.509 1.00 84.94 121 ASP A O 1
ATOM 956 N N . TYR A 1 122 ? -9.279 -9.163 -3.181 1.00 86.62 122 TYR A N 1
ATOM 957 C CA . TYR A 1 122 ? -8.525 -9.108 -4.441 1.00 86.62 122 TYR A CA 1
ATOM 958 C C . TYR A 1 122 ? -7.030 -8.813 -4.218 1.00 86.62 122 TYR A C 1
ATOM 960 O O . TYR A 1 122 ? -6.182 -9.470 -4.822 1.00 86.62 122 TYR A O 1
ATOM 968 N N . ILE A 1 123 ? -6.695 -7.923 -3.276 1.00 89.62 123 ILE A N 1
ATOM 969 C CA . ILE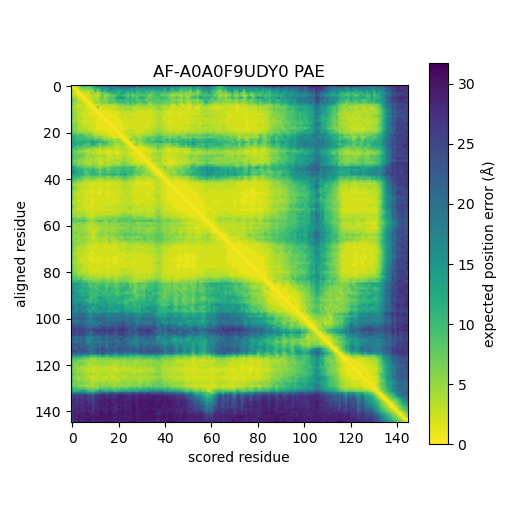 A 1 123 ? -5.311 -7.633 -2.861 1.00 89.62 123 ILE A CA 1
ATOM 970 C C . ILE A 1 123 ? -4.712 -8.853 -2.149 1.00 89.62 123 ILE A C 1
ATOM 972 O O . ILE A 1 123 ? -3.592 -9.267 -2.448 1.00 89.62 123 ILE A O 1
ATOM 976 N N . MET A 1 124 ? -5.487 -9.509 -1.277 1.00 87.75 124 MET A N 1
ATOM 977 C CA . MET A 1 124 ? -5.087 -10.790 -0.677 1.00 87.75 124 MET A CA 1
ATOM 978 C C . MET A 1 124 ? -4.875 -11.889 -1.731 1.00 87.75 124 MET A C 1
ATOM 980 O O . MET A 1 124 ? -3.984 -12.719 -1.570 1.00 87.75 124 MET A O 1
ATOM 984 N N . GLY A 1 125 ? -5.639 -11.878 -2.828 1.00 86.38 125 GLY A N 1
ATOM 985 C CA . GLY A 1 125 ? -5.457 -12.779 -3.968 1.00 86.38 125 GLY A CA 1
ATOM 986 C C . GLY A 1 125 ? -4.118 -12.587 -4.688 1.00 86.38 125 GLY A C 1
ATOM 987 O O . GLY A 1 125 ? -3.479 -13.576 -5.048 1.00 86.38 125 GLY A O 1
ATOM 988 N N . MET A 1 126 ? -3.654 -11.339 -4.836 1.00 89.56 126 MET A N 1
ATOM 989 C CA . MET A 1 126 ? -2.318 -11.025 -5.371 1.00 89.56 126 MET A CA 1
ATOM 990 C C . MET A 1 126 ? -1.196 -11.473 -4.421 1.00 89.56 126 MET A C 1
ATOM 992 O O . MET A 1 126 ? -0.145 -11.928 -4.868 1.00 89.56 126 MET A O 1
ATOM 996 N N . LEU A 1 127 ? -1.429 -11.386 -3.108 1.00 90.69 127 LEU A N 1
ATOM 997 C CA . LEU A 1 127 ? -0.453 -11.695 -2.055 1.00 90.69 127 LEU A CA 1
ATOM 998 C C . LEU A 1 127 ? -0.554 -13.128 -1.503 1.00 90.69 127 LEU A C 1
ATOM 1000 O O . LEU A 1 127 ? 0.102 -13.450 -0.510 1.00 90.69 127 LEU A O 1
ATOM 1004 N N . ARG A 1 128 ? -1.355 -14.001 -2.130 1.00 87.88 128 ARG A N 1
ATOM 1005 C CA . ARG A 1 128 ? -1.706 -15.333 -1.602 1.00 87.88 128 ARG A CA 1
ATOM 1006 C C . ARG A 1 128 ? -0.483 -16.194 -1.250 1.00 87.88 128 ARG A C 1
ATOM 1008 O O . ARG A 1 128 ? -0.509 -16.906 -0.251 1.00 87.88 128 ARG A O 1
ATOM 1015 N N . ASP A 1 129 ? 0.587 -16.091 -2.042 1.00 85.50 129 ASP A N 1
ATOM 1016 C CA . ASP A 1 129 ? 1.798 -16.912 -1.920 1.00 85.50 129 ASP A CA 1
ATOM 1017 C C . ASP A 1 129 ? 2.646 -16.499 -0.688 1.00 85.50 129 ASP A C 1
ATOM 1019 O O . ASP A 1 129 ? 3.521 -17.244 -0.250 1.00 85.50 129 ASP A O 1
ATOM 1023 N N . TYR A 1 130 ? 2.331 -15.347 -0.075 1.00 87.25 130 TYR A N 1
ATOM 1024 C CA . TYR A 1 130 ? 2.932 -14.811 1.155 1.00 87.25 130 TYR A CA 1
ATOM 1025 C C . TYR A 1 130 ? 1.987 -14.909 2.367 1.00 87.25 130 TYR A C 1
ATOM 1027 O O . TYR A 1 130 ? 2.286 -14.370 3.437 1.00 87.25 130 TYR A O 1
ATOM 1035 N N . SER A 1 131 ? 0.840 -15.583 2.221 1.00 84.25 131 SER A N 1
ATOM 1036 C CA . SER A 1 131 ? -0.104 -15.825 3.313 1.00 84.25 131 SER A CA 1
ATOM 1037 C C . SER A 1 131 ? 0.492 -16.759 4.370 1.00 84.25 131 SER A C 1
ATOM 1039 O O . SER A 1 131 ? 0.929 -17.873 4.080 1.00 84.25 131 SER A O 1
ATOM 1041 N N . ILE A 1 132 ? 0.445 -16.331 5.632 1.00 74.19 132 ILE A N 1
ATOM 1042 C CA . ILE A 1 132 ? 0.808 -17.147 6.801 1.00 74.19 132 ILE A CA 1
ATOM 1043 C C . ILE A 1 132 ? -0.261 -18.220 7.063 1.00 74.19 132 ILE A C 1
ATOM 1045 O O . ILE A 1 132 ? 0.025 -19.226 7.714 1.00 74.19 132 ILE A O 1
ATOM 1049 N N . VAL A 1 133 ? -1.472 -18.073 6.507 1.00 62.59 133 VAL A N 1
ATOM 1050 C CA . VAL A 1 133 ? -2.505 -19.126 6.502 1.00 62.59 133 VAL A CA 1
ATOM 1051 C C . VAL A 1 133 ? -2.159 -20.173 5.442 1.00 62.59 133 VAL A C 1
ATOM 1053 O O . VAL A 1 133 ? -2.906 -20.446 4.505 1.00 62.59 133 VAL A O 1
ATOM 1056 N N . ASN A 1 134 ? -0.991 -20.782 5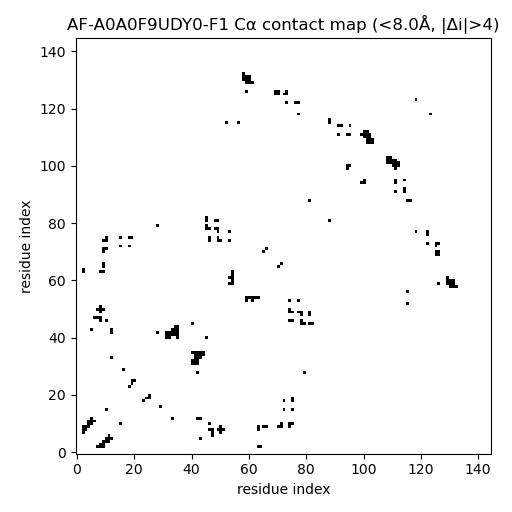.616 1.00 45.16 134 ASN A N 1
ATOM 1057 C CA . ASN A 1 134 ? -0.541 -21.929 4.860 1.00 45.16 134 ASN A CA 1
ATOM 1058 C C . ASN A 1 134 ? -1.239 -23.170 5.432 1.00 45.16 134 ASN A C 1
ATOM 1060 O O . ASN A 1 134 ? -0.629 -24.032 6.068 1.00 45.16 134 ASN A O 1
ATOM 1064 N N . THR A 1 135 ? -2.559 -23.251 5.235 1.00 44.38 135 THR A N 1
ATOM 1065 C CA . THR A 1 135 ? -3.272 -24.52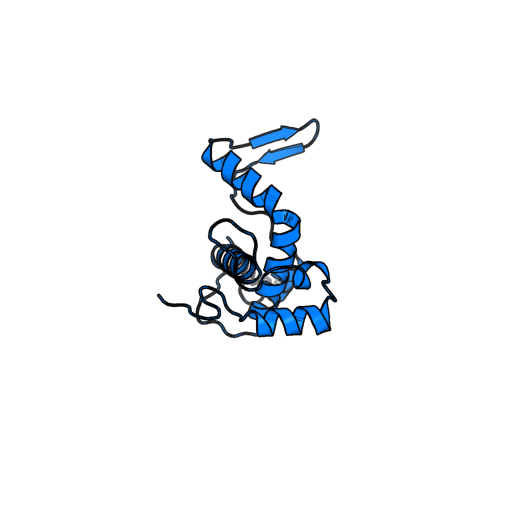4 5.326 1.00 44.38 135 THR A CA 1
ATOM 1066 C C . THR A 1 135 ? -2.826 -25.390 4.158 1.00 44.38 135 THR A C 1
ATOM 1068 O O . THR A 1 135 ? -3.550 -25.578 3.181 1.00 44.38 135 THR A O 1
ATOM 1071 N N . VAL A 1 136 ? -1.651 -26.004 4.322 1.00 42.03 136 VAL A N 1
ATOM 1072 C CA . VAL A 1 136 ? -1.470 -27.384 3.890 1.00 42.03 136 VAL A CA 1
ATOM 1073 C C . VAL A 1 136 ? -2.534 -28.168 4.645 1.00 42.03 136 VAL A C 1
ATOM 1075 O O . VAL A 1 136 ? -2.330 -28.633 5.767 1.00 42.03 136 VAL A O 1
ATOM 1078 N N . ALA A 1 137 ? -3.716 -28.254 4.037 1.00 44.03 137 ALA A N 1
ATOM 1079 C CA . ALA A 1 137 ? -4.685 -29.263 4.380 1.00 44.03 137 ALA A CA 1
ATOM 1080 C C . ALA A 1 137 ? -4.007 -30.592 4.057 1.00 44.03 137 ALA A C 1
ATOM 1082 O O . ALA A 1 137 ? -4.066 -31.089 2.933 1.00 44.03 137 ALA A O 1
ATOM 1083 N N . LEU A 1 138 ? -3.317 -31.143 5.059 1.00 42.72 138 LEU A N 1
ATOM 1084 C CA . LEU A 1 138 ? -3.068 -32.565 5.136 1.00 42.72 138 LEU A CA 1
ATOM 1085 C C . LEU A 1 138 ? -4.449 -33.208 5.081 1.00 42.72 138 LEU A C 1
ATOM 1087 O O . LEU A 1 138 ? -5.130 -33.344 6.098 1.00 42.72 138 LEU A O 1
ATOM 1091 N N . LEU A 1 139 ? -4.856 -33.582 3.869 1.00 44.69 139 LEU A N 1
ATOM 1092 C CA . LEU A 1 139 ? -5.768 -34.685 3.66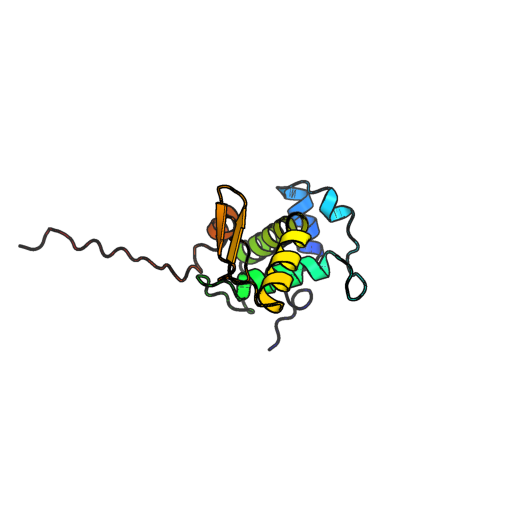5 1.00 44.69 139 LEU A CA 1
ATOM 1093 C C . LEU A 1 139 ? -5.112 -35.861 4.384 1.00 44.69 139 LEU A C 1
ATOM 1095 O O . LEU A 1 139 ? -4.237 -36.533 3.839 1.00 44.69 139 LEU A O 1
ATOM 1099 N N . LYS A 1 140 ? -5.504 -36.065 5.645 1.00 43.97 140 LYS A N 1
ATOM 1100 C CA . LYS A 1 140 ? -5.408 -37.370 6.280 1.00 43.97 140 LYS A CA 1
ATOM 1101 C C . LYS A 1 140 ? -6.171 -38.284 5.338 1.00 43.97 140 LYS A C 1
ATOM 1103 O O . LYS A 1 140 ? -7.395 -38.212 5.282 1.00 43.97 140 LYS A O 1
ATOM 1108 N N . GLY A 1 141 ? -5.441 -39.050 4.535 1.00 43.75 141 GLY A N 1
ATOM 1109 C CA . GLY A 1 141 ? -6.059 -40.054 3.698 1.00 43.75 141 GLY A CA 1
ATOM 1110 C C . GLY A 1 141 ? -6.793 -41.009 4.623 1.00 43.75 141 GLY A C 1
ATOM 1111 O O . GLY A 1 141 ? -6.155 -41.696 5.416 1.00 43.75 141 GLY A O 1
ATOM 1112 N N . GLU A 1 142 ? -8.118 -41.069 4.518 1.00 45.19 142 GLU A N 1
ATOM 1113 C CA . GLU A 1 142 ? -8.928 -42.165 5.064 1.00 45.19 142 GLU A CA 1
ATOM 1114 C C . GLU A 1 142 ? -8.726 -43.435 4.211 1.00 45.19 142 GLU A C 1
ATOM 1116 O O . GLU A 1 142 ? -9.676 -44.078 3.779 1.00 45.19 142 GLU A O 1
ATOM 1121 N N . TYR A 1 143 ? -7.459 -43.747 3.925 1.00 50.84 143 TYR A N 1
ATOM 1122 C CA . TYR A 1 143 ? -6.965 -44.884 3.156 1.00 50.84 143 TYR A CA 1
ATOM 1123 C C . TYR A 1 143 ? -5.554 -45.247 3.637 1.00 50.84 143 TYR A C 1
ATOM 1125 O O . TYR A 1 143 ? -4.607 -45.250 2.861 1.00 50.84 143 TYR A O 1
ATOM 1133 N N . ASP A 1 144 ? -5.436 -45.548 4.927 1.00 38.53 144 ASP A N 1
ATOM 1134 C CA . ASP A 1 144 ? -4.551 -46.609 5.402 1.00 38.53 144 ASP A CA 1
ATOM 1135 C C . ASP A 1 144 ? -5.291 -47.355 6.523 1.00 38.53 144 ASP A C 1
ATOM 1137 O O . ASP A 1 144 ? -5.858 -46.742 7.428 1.00 38.53 144 ASP A O 1
ATOM 1141 N N . THR A 1 145 ? -5.346 -48.673 6.342 1.00 47.41 145 THR A N 1
ATOM 1142 C CA . THR A 1 145 ? -6.186 -49.705 6.985 1.00 47.41 145 THR A CA 1
ATOM 1143 C C . THR A 1 145 ? -6.268 -49.691 8.510 1.00 47.41 145 THR A C 1
ATOM 1145 O O . THR A 1 145 ? -5.185 -49.686 9.140 1.00 47.41 145 THR A O 1
#

Organism: NCBI:txid412755

Nearest PDB structures (foldseek):
  6a69-assembly1_A  TM=2.656E-01  e=6.099E+00  Homo sapiens

Secondary structure (DSSP, 8-state):
----SSSSSSS-HHHHHHHHHHHT--HHHHTS-SS--TTS--HHHHHHHHHHHHHT-TTB---TT---HHHHHHHHHHHHHHHHTHHHHHHHHHHHHTT--EEEETTEEEE--SSSPPPPHHHHHHTGGGBS---------S---

Radius of gyration: 18.13 Å; Cα contacts (8 Å, |Δi|>4): 148; chains: 1; bounding box: 45×68×42 Å

Sequence (145 aa):
MSLIVGQNSWCTILEADTYLTEKIEAEVWFGLTPVGTPGETSKQSLLISAFYWLYLAPGLNLSPTLTDINILNAQIEAALFLMEHYTELNERRGAIHSGLTAFTLSQKEERLDKVQIKIPDYIMGMLRDYSIVNTVALLKGEYDT

Solvent-accessible surface area (backbone atoms only — not comparable to full-atom values): 8654 Å² total; per-residue (Å²): 137,81,56,70,29,68,53,56,27,70,48,41,70,67,58,43,54,51,50,36,62,77,73,67,62,51,64,73,64,75,73,44,46,62,73,55,61,100,90,51,85,13,51,39,58,33,38,34,49,20,31,53,53,56,56,69,32,94,53,44,65,63,64,79,85,57,81,52,68,46,56,38,50,32,31,45,54,40,18,53,54,44,62,79,42,42,64,61,48,50,50,52,43,50,38,44,74,76,65,43,54,60,53,73,62,99,86,45,78,45,71,46,85,56,82,62,76,82,79,54,70,70,46,48,60,50,44,50,93,36,37,64,79,67,73,76,72,74,73,73,65,97,78,74,134

Foldseek 3Di:
DAQQACHQALHHLVVLVVCCVVPPVPVVLVVFACDDDVPDDHSSVLLNVLRCQQCVPVFFPDDSPDNDVLRVVLSSVSSSVCVVCVVVLVVLVVCVVVVNQWDDDPDDIDGSVDSDDDRDVVSCVSRVVRTPPPPPVPPPPPPDD

pLDDT: mean 75.76, std 15.02, range [38.53, 93.69]